Protein AF-A0AAV8XAB0-F1 (afdb_monomer)

Nearest PDB struc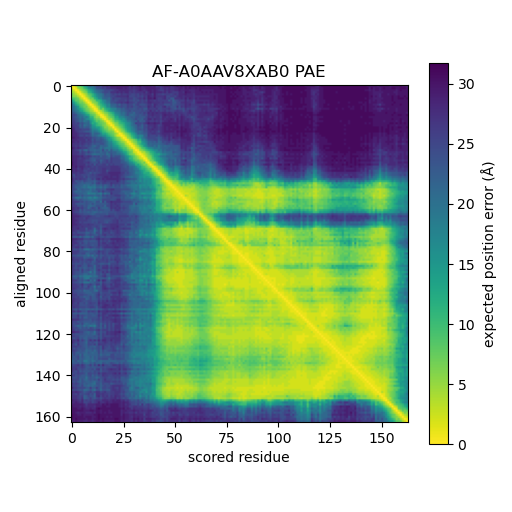tures (foldseek):
  8yoo-assembly1_SL  TM=9.664E-01  e=1.989E-14  Homo sapiens
  6w2t-assembly1_M  TM=9.582E-01  e=4.228E-14  Oryctolagus cuniculus
  7oyc-assembly1_L2  TM=9.386E-01  e=6.564E-14  Xenopus laevis
  8y0x-assembly1_SL  TM=9.467E-01  e=1.794E-13  Homo sapiens
  8bn3-assembly1_C1  TM=9.581E-01  e=5.920E-13  Saccharomyces cerevisiae

pLDDT: mean 72.87, std 23.16, range [32.0, 98.25]

Structure (mmCIF, N/CA/C/O backbone):
data_AF-A0AAV8XAB0-F1
#
_entry.id   AF-A0AAV8XAB0-F1
#
loop_
_atom_site.group_PDB
_atom_site.id
_atom_site.type_symbol
_atom_site.label_atom_id
_atom_site.label_alt_id
_atom_site.label_comp_id
_atom_site.label_asym_id
_atom_site.label_entity_id
_atom_site.label_seq_id
_atom_site.pdbx_PDB_ins_code
_atom_site.Cartn_x
_atom_site.Cartn_y
_atom_site.Cartn_z
_atom_site.occupancy
_atom_site.B_iso_or_equiv
_atom_site.auth_seq_id
_atom_site.auth_comp_id
_atom_site.auth_asym_id
_atom_site.auth_atom_id
_atom_site.pdbx_PDB_model_num
ATOM 1 N N . MET A 1 1 ? 42.944 -15.355 9.921 1.00 41.88 1 MET A N 1
ATOM 2 C CA . MET A 1 1 ? 42.082 -15.822 8.815 1.00 41.88 1 MET A CA 1
ATOM 3 C C . MET A 1 1 ? 41.325 -14.626 8.265 1.00 41.88 1 MET A C 1
ATOM 5 O O . MET A 1 1 ? 40.535 -14.053 9.000 1.00 41.88 1 MET A O 1
ATOM 9 N N . ALA A 1 2 ? 41.641 -14.193 7.044 1.00 34.97 2 ALA A N 1
ATOM 10 C CA . ALA A 1 2 ? 41.032 -13.031 6.401 1.00 34.97 2 ALA A CA 1
ATOM 11 C C . ALA A 1 2 ? 40.420 -13.449 5.059 1.00 34.97 2 ALA A C 1
ATOM 13 O O . ALA A 1 2 ? 41.042 -14.189 4.297 1.00 34.97 2 ALA A O 1
ATOM 14 N N . ASP A 1 3 ? 39.197 -12.980 4.828 1.00 40.53 3 ASP A N 1
ATOM 15 C CA . ASP A 1 3 ? 38.345 -13.231 3.671 1.00 40.53 3 ASP A CA 1
ATOM 16 C C . ASP A 1 3 ? 39.013 -12.917 2.324 1.00 40.53 3 ASP A C 1
ATOM 18 O O . ASP A 1 3 ? 39.522 -11.814 2.110 1.00 40.53 3 ASP A O 1
ATOM 22 N N . GLN A 1 4 ? 38.882 -13.830 1.360 1.00 33.28 4 GLN A N 1
ATOM 23 C CA . GLN A 1 4 ? 38.949 -13.498 -0.063 1.00 33.28 4 GLN A CA 1
ATOM 24 C C . GLN A 1 4 ? 37.714 -14.045 -0.774 1.00 33.28 4 GLN A C 1
ATOM 26 O O . GLN A 1 4 ? 37.595 -15.219 -1.104 1.00 33.28 4 GLN A O 1
ATOM 31 N N . ASN A 1 5 ? 36.758 -13.144 -0.973 1.00 37.62 5 ASN A N 1
ATOM 32 C CA . ASN A 1 5 ? 35.560 -13.365 -1.760 1.00 37.62 5 ASN A CA 1
ATOM 33 C C . ASN A 1 5 ? 35.917 -13.048 -3.222 1.00 37.62 5 ASN A C 1
ATOM 35 O O . ASN A 1 5 ? 35.898 -11.885 -3.638 1.00 37.62 5 ASN A O 1
ATOM 39 N N . GLU A 1 6 ? 36.306 -14.066 -3.989 1.00 35.06 6 GLU A N 1
ATOM 40 C CA . GLU A 1 6 ? 36.618 -13.940 -5.413 1.00 35.06 6 GLU A CA 1
ATOM 41 C C . GLU A 1 6 ? 35.344 -13.628 -6.213 1.00 35.06 6 GLU A C 1
ATOM 43 O O . GLU A 1 6 ? 34.652 -14.494 -6.746 1.00 35.06 6 GLU A O 1
ATOM 48 N N . ARG A 1 7 ? 35.018 -12.336 -6.334 1.00 39.66 7 ARG A N 1
ATOM 49 C CA . ARG A 1 7 ? 34.148 -11.851 -7.409 1.00 39.66 7 ARG A CA 1
ATOM 50 C C . ARG A 1 7 ? 34.924 -11.914 -8.716 1.00 39.66 7 ARG A C 1
ATOM 52 O O . ARG A 1 7 ? 35.582 -10.955 -9.117 1.00 39.66 7 ARG A O 1
ATOM 59 N N . SER A 1 8 ? 34.803 -13.060 -9.371 1.00 32.00 8 SER A N 1
ATOM 60 C CA . SER A 1 8 ? 35.186 -13.315 -10.752 1.00 32.00 8 SER A CA 1
ATOM 61 C C . SER A 1 8 ? 34.546 -12.292 -11.701 1.00 32.00 8 SER A C 1
ATOM 63 O O . SER A 1 8 ? 33.454 -12.460 -12.241 1.00 32.00 8 SER A O 1
ATOM 65 N N . PHE A 1 9 ? 35.259 -11.194 -11.949 1.00 37.22 9 PHE A N 1
ATOM 66 C CA . PHE A 1 9 ? 35.108 -10.442 -13.188 1.00 37.22 9 PHE A CA 1
ATOM 67 C C . PHE A 1 9 ? 35.673 -11.315 -14.315 1.00 37.22 9 PHE A C 1
ATOM 69 O O . PHE A 1 9 ? 36.865 -11.261 -14.618 1.00 37.22 9 PHE A O 1
ATOM 76 N N . GLN A 1 10 ? 34.827 -12.137 -14.940 1.00 43.81 10 GLN A N 1
ATOM 77 C CA . GLN A 1 10 ? 35.163 -12.732 -16.230 1.00 43.81 10 GLN A CA 1
ATOM 78 C C . GLN A 1 10 ? 35.351 -11.595 -17.243 1.00 43.81 10 GLN A C 1
ATOM 80 O O . GLN A 1 10 ? 34.412 -10.892 -17.622 1.00 43.81 10 GLN A O 1
ATOM 85 N N . ARG A 1 11 ? 36.614 -11.377 -17.620 1.00 38.81 11 ARG A N 1
ATOM 86 C CA . ARG A 1 11 ? 37.028 -10.489 -18.705 1.00 38.81 11 ARG A CA 1
ATOM 87 C C . ARG A 1 11 ? 36.322 -10.929 -19.990 1.00 38.81 11 ARG A C 1
ATOM 89 O O . ARG A 1 11 ? 36.392 -12.099 -20.346 1.00 38.81 11 ARG A O 1
ATOM 96 N N . GLN A 1 12 ? 35.695 -10.001 -20.709 1.00 32.44 12 GLN A N 1
ATOM 97 C CA . GLN A 1 12 ? 35.309 -10.236 -22.104 1.00 32.44 12 GLN A CA 1
ATOM 98 C C . GLN A 1 12 ? 36.539 -9.986 -22.996 1.00 32.44 12 GLN A C 1
ATOM 100 O O . GLN A 1 12 ? 37.078 -8.874 -22.952 1.00 32.44 12 GLN A O 1
ATOM 105 N N . PRO A 1 13 ? 37.020 -10.964 -23.786 1.00 43.50 13 PRO A N 1
ATOM 106 C CA . PRO A 1 13 ? 38.129 -10.748 -24.698 1.00 43.50 13 PRO A CA 1
ATOM 107 C C . PRO A 1 13 ? 37.579 -10.243 -26.033 1.00 43.50 13 PRO A C 1
ATOM 109 O O . PRO A 1 13 ? 36.929 -10.997 -26.738 1.00 43.50 13 PRO A O 1
ATOM 112 N N . THR A 1 14 ? 37.812 -8.962 -26.331 1.00 43.78 14 THR A N 1
ATOM 113 C CA . THR A 1 14 ? 38.122 -8.398 -27.665 1.00 43.78 14 THR A CA 1
ATOM 114 C C . THR A 1 14 ? 38.040 -6.873 -27.579 1.00 43.78 14 THR A C 1
ATOM 116 O O . THR A 1 14 ? 37.056 -6.255 -27.987 1.00 43.78 14 THR A O 1
ATOM 119 N N . ILE A 1 15 ? 39.071 -6.234 -27.025 1.00 43.62 15 ILE A N 1
ATOM 120 C CA . ILE A 1 15 ? 39.306 -4.803 -27.245 1.00 43.62 15 ILE A CA 1
ATOM 121 C C . ILE A 1 15 ? 40.764 -4.660 -27.657 1.00 43.62 15 ILE A C 1
ATOM 123 O O . ILE A 1 15 ? 41.677 -4.976 -26.899 1.00 43.62 15 ILE A O 1
ATOM 127 N N . PHE A 1 16 ? 40.945 -4.222 -28.898 1.00 41.56 16 PHE A N 1
ATOM 128 C CA . PHE A 1 16 ? 42.226 -4.001 -29.548 1.00 41.56 16 PHE A CA 1
ATOM 129 C C . PHE A 1 16 ? 43.058 -2.991 -28.738 1.00 41.56 16 PHE A C 1
ATOM 131 O O . PHE A 1 16 ? 42.675 -1.828 -28.580 1.00 41.56 16 PHE A O 1
ATOM 138 N N . LEU A 1 17 ? 44.185 -3.442 -28.189 1.00 48.78 17 LEU A N 1
ATOM 139 C CA . LEU A 1 17 ? 45.120 -2.623 -27.423 1.00 48.78 17 LEU A CA 1
ATOM 140 C C . LEU A 1 17 ? 46.099 -1.948 -28.380 1.00 48.78 17 LEU A C 1
ATOM 142 O O . LEU A 1 17 ? 47.210 -2.425 -28.544 1.00 48.78 17 LEU A O 1
ATOM 146 N N . ASN A 1 18 ? 45.700 -0.848 -29.017 1.00 52.59 18 ASN A N 1
ATOM 147 C CA . ASN A 1 18 ? 46.662 0.133 -29.521 1.00 52.59 18 ASN A CA 1
ATOM 148 C C . ASN A 1 18 ? 45.984 1.482 -29.776 1.00 52.59 18 ASN A C 1
ATOM 150 O O . ASN A 1 18 ? 45.341 1.700 -30.800 1.00 52.59 18 ASN A O 1
ATOM 154 N N . ARG A 1 19 ? 46.161 2.427 -28.847 1.00 46.78 19 ARG A N 1
ATOM 155 C CA . ARG A 1 19 ? 45.936 3.853 -29.114 1.00 46.78 19 ARG A CA 1
ATOM 156 C C . ARG A 1 19 ? 47.097 4.657 -28.532 1.00 46.78 19 ARG A C 1
ATOM 158 O O . ARG A 1 19 ? 47.285 4.684 -27.318 1.00 46.78 19 ARG A O 1
ATOM 165 N N . LYS A 1 20 ? 47.881 5.283 -29.420 1.00 48.94 20 LYS A N 1
ATOM 166 C CA . LYS A 1 20 ? 49.010 6.177 -29.104 1.00 48.94 20 LYS A CA 1
ATOM 167 C C . LYS A 1 20 ? 48.610 7.242 -28.067 1.00 48.94 20 LYS A C 1
ATOM 169 O O . LYS A 1 20 ? 47.508 7.792 -28.129 1.00 48.94 20 LYS A O 1
ATOM 174 N N . LYS A 1 21 ? 49.520 7.550 -27.131 1.00 40.62 21 LYS A N 1
ATOM 175 C CA . LYS A 1 21 ? 49.377 8.642 -26.150 1.00 40.62 21 LYS A CA 1
ATOM 176 C C . LYS A 1 21 ? 49.439 9.995 -26.868 1.00 40.62 21 LYS A C 1
ATOM 178 O O . LYS A 1 21 ? 50.485 10.363 -27.386 1.00 40.62 21 LYS A O 1
ATOM 183 N N . GLY A 1 22 ? 48.331 10.733 -26.859 1.00 43.00 22 GLY A N 1
ATOM 184 C CA . GLY A 1 22 ? 48.314 12.158 -27.191 1.00 43.00 22 GLY A CA 1
ATOM 185 C C . GLY A 1 22 ? 48.792 12.993 -26.001 1.00 43.00 22 GLY A C 1
ATOM 186 O O . GLY A 1 22 ? 48.375 12.755 -24.866 1.00 43.00 22 GLY A O 1
ATOM 187 N N . VAL A 1 23 ? 49.683 13.943 -26.274 1.00 46.81 23 VAL A N 1
ATOM 188 C CA . VAL A 1 23 ? 50.235 14.910 -25.319 1.00 46.81 23 VAL A CA 1
ATOM 189 C C . VAL A 1 23 ? 49.178 15.986 -25.054 1.00 46.81 23 VAL A C 1
ATOM 191 O O . VAL A 1 23 ? 48.740 16.668 -25.974 1.00 46.81 23 VAL A O 1
ATOM 194 N N . GLY A 1 24 ? 48.720 16.109 -23.808 1.00 50.47 24 GLY A N 1
ATOM 195 C CA . GLY A 1 24 ? 47.761 17.135 -23.393 1.00 50.47 24 GLY A CA 1
ATOM 196 C C . GLY A 1 24 ? 47.493 17.089 -21.883 1.00 50.47 24 GLY A C 1
ATOM 197 O O . GLY A 1 24 ? 47.634 16.024 -21.270 1.00 50.47 24 GLY A O 1
ATOM 198 N N . PRO A 1 25 ? 47.139 18.222 -21.248 1.00 40.56 25 PRO A N 1
ATOM 199 C CA . PRO A 1 25 ? 47.146 18.351 -19.795 1.00 40.56 25 PRO A CA 1
ATOM 200 C C . PRO A 1 25 ? 46.070 17.469 -19.147 1.00 40.56 25 PRO A C 1
ATOM 202 O O . PRO A 1 25 ? 44.890 17.497 -19.511 1.00 40.56 25 PRO A O 1
ATOM 205 N N . LYS A 1 26 ? 46.479 16.666 -18.155 1.00 44.91 26 LYS A N 1
ATOM 206 C CA . LYS A 1 26 ? 45.598 15.765 -17.398 1.00 44.91 26 LYS A CA 1
ATOM 207 C C . LYS A 1 26 ? 44.639 16.570 -16.513 1.00 44.91 26 LYS A C 1
ATOM 209 O O . LYS A 1 26 ? 44.906 16.785 -15.334 1.00 44.91 26 LYS A O 1
ATOM 214 N N . ARG A 1 27 ? 43.459 16.922 -17.031 1.00 44.72 27 ARG A N 1
ATOM 215 C CA . ARG A 1 27 ? 42.293 17.158 -16.164 1.00 44.72 27 ARG A CA 1
ATOM 216 C C . ARG A 1 27 ? 42.018 15.856 -15.406 1.00 44.72 27 ARG A C 1
ATOM 218 O O . ARG A 1 27 ? 41.750 14.832 -16.038 1.00 44.72 27 ARG A O 1
ATOM 225 N N . ARG A 1 28 ? 42.102 15.876 -14.070 1.00 49.81 28 ARG A N 1
ATOM 226 C CA . ARG A 1 28 ? 41.642 14.777 -13.205 1.00 49.81 28 ARG A CA 1
ATOM 227 C C . ARG A 1 28 ? 40.148 14.552 -13.472 1.00 49.81 28 ARG A C 1
ATOM 229 O O . ARG A 1 28 ? 39.299 15.222 -12.897 1.00 49.81 28 ARG A O 1
ATOM 236 N N . LYS A 1 29 ? 39.824 13.650 -14.400 1.00 44.44 29 LYS A N 1
ATOM 237 C CA . LYS A 1 29 ? 38.452 13.195 -14.640 1.00 44.44 29 LYS A CA 1
ATOM 238 C C . LYS A 1 29 ? 38.020 12.377 -13.425 1.00 44.44 29 LYS A C 1
ATOM 240 O O . LYS A 1 29 ? 38.769 11.509 -12.979 1.00 44.44 29 LYS A O 1
ATOM 245 N N . SER A 1 30 ? 36.828 12.641 -12.896 1.00 43.81 30 SER A N 1
ATOM 246 C CA . SER A 1 30 ? 36.201 11.725 -11.944 1.00 43.81 30 SER A CA 1
ATOM 247 C C . SER A 1 30 ? 36.062 10.344 -12.602 1.00 43.81 30 SER A C 1
ATOM 249 O O . SER A 1 30 ? 35.839 10.236 -13.808 1.00 43.81 30 SER A O 1
ATOM 251 N N . LEU A 1 31 ? 36.213 9.270 -11.821 1.00 45.62 31 LEU A N 1
ATOM 252 C CA . LEU A 1 31 ? 36.195 7.867 -12.275 1.00 45.62 31 LEU A CA 1
ATOM 253 C C . LEU A 1 31 ? 34.824 7.386 -12.809 1.00 45.62 31 LEU A C 1
ATOM 255 O O . LEU A 1 31 ? 34.559 6.188 -12.856 1.00 45.62 31 LEU A O 1
ATOM 259 N N . ARG A 1 32 ? 33.926 8.292 -13.210 1.00 42.16 32 ARG A N 1
ATOM 260 C CA . ARG A 1 32 ? 32.675 7.954 -13.892 1.00 42.16 32 ARG A CA 1
ATOM 261 C C . ARG A 1 32 ? 32.651 8.586 -15.270 1.00 42.16 32 ARG A C 1
ATOM 263 O O . ARG A 1 32 ? 32.548 9.798 -15.423 1.00 42.16 32 ARG A O 1
ATOM 270 N N . TYR A 1 33 ? 32.688 7.724 -16.275 1.00 38.09 33 TYR A N 1
ATOM 271 C CA . TYR A 1 33 ? 32.376 8.086 -17.644 1.00 38.09 33 TYR A CA 1
ATOM 272 C C . TYR A 1 33 ? 30.868 8.359 -17.728 1.00 38.09 33 TYR A C 1
ATOM 274 O O . TYR A 1 33 ? 30.070 7.428 -17.818 1.00 38.09 33 TYR A O 1
ATOM 282 N N . HIS A 1 34 ? 30.454 9.624 -17.650 1.00 43.38 34 HIS A N 1
ATOM 283 C CA . HIS A 1 34 ? 29.091 9.996 -18.017 1.00 43.38 34 HIS A CA 1
ATOM 284 C C . HIS A 1 34 ? 29.046 10.085 -19.545 1.00 43.38 34 HIS A C 1
ATOM 286 O O . HIS A 1 34 ? 29.391 11.109 -20.129 1.00 43.38 34 HIS A O 1
ATOM 292 N N . ARG A 1 35 ? 28.714 8.974 -20.214 1.00 41.34 35 ARG A N 1
ATOM 293 C CA . ARG A 1 35 ? 28.359 9.021 -21.635 1.00 41.34 35 ARG A CA 1
ATOM 294 C C . ARG A 1 35 ? 26.920 9.496 -21.693 1.00 41.34 35 ARG A C 1
ATOM 296 O O . ARG A 1 35 ? 26.019 8.746 -21.330 1.00 41.34 35 ARG A O 1
ATOM 303 N N . GLU A 1 36 ? 26.711 10.726 -22.137 1.00 40.25 36 GLU A N 1
ATOM 304 C CA . GLU A 1 36 ? 25.396 11.144 -22.607 1.00 40.25 36 GLU A CA 1
ATOM 305 C C . GLU A 1 36 ? 25.089 10.326 -23.860 1.00 40.25 36 GLU A C 1
ATOM 307 O O . GLU A 1 36 ? 25.522 10.621 -24.971 1.00 40.25 36 GLU A O 1
ATOM 312 N N . VAL A 1 37 ? 24.419 9.194 -23.661 1.00 42.59 37 VAL A N 1
ATOM 313 C CA . VAL A 1 37 ? 23.745 8.497 -24.748 1.00 42.59 37 VAL A CA 1
ATOM 314 C C . VAL A 1 37 ? 22.609 9.439 -25.118 1.00 42.59 37 VAL A C 1
ATOM 316 O O . VAL A 1 37 ? 21.697 9.603 -24.316 1.00 42.59 37 VAL A O 1
ATOM 319 N N . GLY A 1 38 ? 22.723 10.126 -26.258 1.00 38.00 38 GLY A N 1
ATOM 320 C CA . GLY A 1 38 ? 21.805 11.159 -26.763 1.00 38.00 38 GLY A CA 1
ATOM 321 C C . GLY A 1 38 ? 20.390 10.665 -27.086 1.00 38.00 38 GLY A C 1
ATOM 322 O O . GLY A 1 38 ? 19.831 10.969 -28.131 1.00 38.00 38 GLY A O 1
ATOM 323 N N . LEU A 1 39 ? 19.801 9.882 -26.194 1.00 40.16 39 LEU A N 1
ATOM 324 C CA . LEU A 1 39 ? 18.398 9.540 -26.152 1.00 40.16 39 LEU A CA 1
ATOM 325 C C . LEU A 1 39 ? 17.838 10.376 -25.007 1.00 40.16 39 LEU A C 1
ATOM 327 O O . LEU A 1 39 ? 18.215 10.140 -23.864 1.00 40.16 39 LEU A O 1
ATOM 331 N N . GLY A 1 40 ? 16.982 11.357 -25.305 1.00 38.38 40 GLY A N 1
ATOM 332 C CA . GLY A 1 40 ? 16.400 12.335 -24.369 1.00 38.38 40 GLY A CA 1
ATOM 333 C C . GLY A 1 40 ? 15.523 11.763 -23.242 1.00 38.38 40 GLY A C 1
ATOM 334 O O . GLY A 1 40 ? 14.522 12.359 -22.848 1.00 38.38 40 GLY A O 1
ATOM 335 N N . PHE A 1 41 ? 15.870 10.602 -22.697 1.00 38.88 41 PHE A N 1
ATOM 336 C CA . PHE A 1 41 ? 15.368 10.112 -21.436 1.00 38.88 41 PHE A CA 1
ATOM 337 C C . PHE A 1 41 ? 16.039 10.914 -20.327 1.00 38.88 41 PHE A C 1
ATOM 339 O O . PHE A 1 41 ? 17.224 10.749 -20.053 1.00 38.88 41 PHE A O 1
ATOM 346 N N . LYS A 1 42 ? 15.255 11.755 -19.645 1.00 40.59 42 LYS A N 1
ATOM 347 C CA . LYS A 1 42 ? 15.574 12.154 -18.273 1.00 40.59 42 LYS A CA 1
ATOM 348 C C . LYS A 1 42 ? 15.755 10.851 -17.497 1.00 40.59 42 LYS A C 1
ATOM 350 O O . LYS A 1 42 ? 14.758 10.197 -17.178 1.00 40.59 42 LYS A O 1
ATOM 355 N N . THR A 1 43 ? 16.995 10.421 -17.271 1.00 45.84 43 THR A N 1
ATOM 356 C CA . THR A 1 43 ? 17.255 9.320 -16.351 1.00 45.84 43 THR A CA 1
ATOM 357 C C . THR A 1 43 ? 16.603 9.737 -15.034 1.00 45.84 43 THR A C 1
ATOM 359 O O . THR A 1 43 ? 16.807 10.875 -14.587 1.00 45.84 43 THR A O 1
ATOM 362 N N . PRO A 1 44 ? 15.711 8.918 -14.442 1.00 51.12 44 PRO A N 1
ATOM 363 C CA . PRO A 1 44 ? 15.260 9.207 -13.089 1.00 51.12 44 PRO A CA 1
ATOM 364 C C . PRO A 1 44 ? 16.523 9.418 -12.253 1.00 51.12 44 PRO A C 1
ATOM 366 O O . PRO A 1 44 ? 17.506 8.721 -12.482 1.00 51.12 44 PRO A O 1
ATOM 369 N N . ARG A 1 45 ? 16.541 10.424 -11.368 1.00 52.78 45 ARG A N 1
ATOM 370 C CA . ARG A 1 45 ? 17.701 10.699 -10.508 1.00 52.78 45 ARG A CA 1
ATOM 371 C C . ARG A 1 45 ? 18.034 9.417 -9.740 1.00 52.78 45 ARG A C 1
ATOM 373 O O . ARG A 1 45 ? 17.410 9.127 -8.724 1.00 52.78 45 ARG A O 1
ATOM 380 N N . GLU A 1 46 ? 18.962 8.627 -10.268 1.00 59.81 46 GLU A N 1
ATOM 381 C CA . GLU A 1 46 ? 19.436 7.397 -9.657 1.00 59.81 46 GLU A CA 1
ATOM 382 C C . GLU A 1 46 ? 20.313 7.825 -8.490 1.00 59.81 46 GLU A C 1
ATOM 384 O O . GLU A 1 46 ? 21.485 8.162 -8.635 1.00 59.81 46 GLU A O 1
ATOM 389 N N . THR A 1 47 ? 19.686 7.917 -7.320 1.00 69.50 47 THR A N 1
ATOM 390 C CA . THR A 1 47 ? 20.361 8.268 -6.070 1.00 69.50 47 THR A CA 1
ATOM 391 C C . THR A 1 47 ? 21.278 7.145 -5.596 1.00 69.50 47 THR A C 1
ATOM 393 O O . THR A 1 47 ? 22.200 7.377 -4.818 1.00 69.50 47 THR A O 1
ATOM 396 N N . GLU A 1 48 ? 21.031 5.918 -6.052 1.00 78.25 48 GLU A N 1
ATOM 397 C CA . GLU A 1 48 ? 21.782 4.734 -5.659 1.00 78.25 48 GLU A CA 1
ATOM 398 C C . GLU A 1 48 ? 22.981 4.473 -6.579 1.00 78.25 48 GLU A C 1
ATOM 400 O O . GLU A 1 48 ? 23.000 4.825 -7.754 1.00 78.25 48 GLU A O 1
ATOM 405 N N . LYS A 1 49 ? 24.019 3.824 -6.033 1.00 82.81 49 LYS A N 1
ATOM 406 C CA . LYS A 1 49 ? 25.252 3.519 -6.779 1.00 82.81 49 LYS A CA 1
ATOM 407 C C . LYS A 1 49 ? 25.051 2.460 -7.872 1.00 82.81 49 LYS A C 1
ATOM 409 O O . LYS A 1 49 ? 25.877 2.393 -8.778 1.00 82.81 49 LYS A O 1
ATOM 414 N N . ALA A 1 50 ? 24.013 1.631 -7.755 1.00 85.44 50 ALA A N 1
ATOM 415 C CA . ALA A 1 50 ? 23.696 0.560 -8.691 1.00 85.44 50 ALA A CA 1
ATOM 416 C C . ALA A 1 50 ? 22.567 0.983 -9.637 1.00 85.44 50 ALA A C 1
ATOM 418 O O . ALA A 1 50 ? 21.563 1.536 -9.192 1.00 85.44 50 ALA A O 1
ATOM 419 N N . PHE A 1 51 ? 22.718 0.654 -10.921 1.00 85.06 51 PHE A N 1
ATOM 420 C CA . PHE A 1 51 ? 21.686 0.892 -11.925 1.00 85.06 51 PHE A CA 1
ATOM 421 C C . PHE A 1 51 ? 20.421 0.101 -11.580 1.00 85.06 51 PHE A C 1
ATOM 423 O O . PHE A 1 51 ? 20.449 -1.129 -11.445 1.00 85.06 51 PHE A O 1
ATOM 430 N N . GLN A 1 52 ? 19.303 0.805 -11.439 1.00 85.50 52 GLN A N 1
ATOM 431 C CA . GLN A 1 52 ? 18.021 0.188 -11.137 1.00 85.50 52 GLN A CA 1
ATOM 432 C C . GLN A 1 52 ? 17.314 -0.174 -12.449 1.00 85.50 52 GLN A C 1
ATOM 434 O O . GLN A 1 52 ? 17.184 0.651 -13.345 1.00 85.50 52 GLN A O 1
ATOM 439 N N . LYS A 1 53 ? 16.813 -1.410 -12.567 1.00 85.56 53 LYS A N 1
ATOM 440 C CA . LYS A 1 53 ? 15.963 -1.854 -13.690 1.00 85.56 53 LYS A CA 1
ATOM 441 C C . LYS A 1 53 ? 14.915 -2.865 -13.234 1.00 85.56 53 LYS A C 1
ATOM 443 O O . LYS A 1 53 ? 15.106 -3.545 -12.224 1.00 85.56 53 LYS A O 1
ATOM 448 N N . GLN A 1 54 ? 13.826 -2.993 -13.991 1.00 85.38 54 GLN A N 1
ATOM 449 C CA . GLN A 1 54 ? 12.911 -4.126 -13.831 1.00 85.38 54 GLN A CA 1
ATOM 450 C C . GLN A 1 54 ? 13.588 -5.396 -14.377 1.00 85.38 54 GLN A C 1
ATOM 452 O O . GLN A 1 54 ? 14.145 -5.346 -15.474 1.00 85.38 54 GLN A O 1
ATOM 457 N N . PRO A 1 55 ? 13.560 -6.528 -13.648 1.00 84.81 55 PRO A N 1
ATOM 458 C CA . PRO A 1 55 ? 14.261 -7.744 -14.065 1.00 84.81 55 PRO A CA 1
ATOM 459 C C . PRO A 1 55 ? 13.689 -8.327 -15.362 1.00 84.81 55 PRO A C 1
ATOM 461 O O . PRO A 1 55 ? 14.439 -8.808 -16.200 1.00 84.81 55 PRO A O 1
ATOM 464 N N . THR A 1 56 ? 12.375 -8.215 -15.555 1.00 85.00 56 THR A N 1
ATOM 465 C CA . THR A 1 56 ? 11.658 -8.724 -16.731 1.00 85.00 56 THR A CA 1
ATOM 466 C C . THR A 1 56 ? 11.921 -7.903 -17.998 1.00 85.00 56 THR A C 1
ATOM 468 O O . THR A 1 56 ? 11.582 -8.341 -19.092 1.00 85.00 56 THR A O 1
ATOM 471 N N . ILE A 1 57 ? 12.498 -6.700 -17.881 1.00 84.69 57 ILE A N 1
ATOM 472 C CA . ILE A 1 57 ? 12.621 -5.772 -19.009 1.00 84.69 57 ILE A CA 1
ATOM 473 C C . ILE A 1 57 ? 14.058 -5.670 -19.478 1.00 84.69 57 ILE A C 1
ATOM 475 O O . ILE A 1 57 ? 14.959 -5.238 -18.756 1.00 84.69 57 ILE A O 1
ATOM 479 N N . PHE A 1 58 ? 14.240 -5.986 -20.754 1.00 84.50 58 PHE A N 1
ATOM 480 C CA . PHE A 1 58 ? 15.482 -5.745 -21.456 1.00 84.50 58 PHE A CA 1
ATOM 481 C C . PHE A 1 58 ? 15.504 -4.329 -22.049 1.00 84.50 58 PHE A C 1
ATOM 483 O O . PHE A 1 58 ? 14.730 -4.003 -22.948 1.00 84.50 58 PHE A O 1
ATOM 490 N N . VAL A 1 59 ? 16.398 -3.484 -21.528 1.00 81.44 59 VAL A N 1
ATOM 491 C CA . VAL A 1 59 ? 16.499 -2.058 -21.894 1.00 81.44 59 VAL A CA 1
ATOM 492 C C . VAL A 1 59 ? 17.299 -1.839 -23.190 1.00 81.44 59 VAL A C 1
ATOM 494 O O . VAL A 1 59 ? 16.989 -0.931 -23.955 1.00 81.44 59 VAL A O 1
ATOM 497 N N . ASN A 1 60 ? 18.280 -2.693 -23.495 1.00 82.62 60 ASN A N 1
ATOM 498 C CA . ASN A 1 60 ? 19.232 -2.488 -24.598 1.00 82.62 60 ASN A CA 1
ATOM 499 C C . ASN A 1 60 ? 18.712 -3.010 -25.953 1.00 82.62 60 ASN A C 1
ATOM 501 O O . ASN A 1 60 ? 19.346 -3.851 -26.590 1.00 82.62 60 ASN A O 1
ATOM 505 N N . ARG A 1 61 ? 17.541 -2.550 -26.405 1.00 76.44 61 ARG A N 1
ATOM 506 C CA . ARG A 1 61 ? 16.957 -2.982 -27.690 1.00 76.44 61 ARG A CA 1
ATOM 507 C C . ARG A 1 61 ? 17.579 -2.215 -28.863 1.00 76.44 61 ARG A C 1
ATOM 509 O O . ARG A 1 61 ? 17.696 -0.997 -28.806 1.00 76.44 61 ARG A O 1
ATOM 516 N N . LYS A 1 62 ? 17.943 -2.926 -29.937 1.00 76.75 62 LYS A N 1
ATOM 517 C CA . LYS A 1 62 ? 18.551 -2.344 -31.152 1.00 76.75 62 LYS A CA 1
ATOM 518 C C . LYS A 1 62 ? 17.531 -1.658 -32.076 1.00 76.75 62 LYS A C 1
ATOM 520 O O . LYS A 1 62 ? 17.884 -0.723 -32.778 1.00 76.75 62 LYS A O 1
ATOM 525 N N . SER A 1 63 ? 16.270 -2.097 -32.060 1.00 71.25 63 SER A N 1
ATOM 526 C CA . SER A 1 63 ? 15.175 -1.523 -32.854 1.00 71.25 63 SER A CA 1
ATOM 527 C C . SER A 1 63 ? 14.314 -0.576 -32.004 1.00 71.25 63 SER A C 1
ATOM 529 O O . SER A 1 63 ? 13.709 -1.001 -31.012 1.00 71.25 63 SER A O 1
ATOM 531 N N . GLY A 1 64 ? 14.250 0.700 -32.388 1.00 61.47 64 GLY A N 1
ATOM 532 C CA . GLY A 1 64 ? 13.557 1.772 -31.665 1.00 61.47 64 GLY A CA 1
ATOM 533 C C . GLY A 1 64 ? 12.036 1.745 -31.8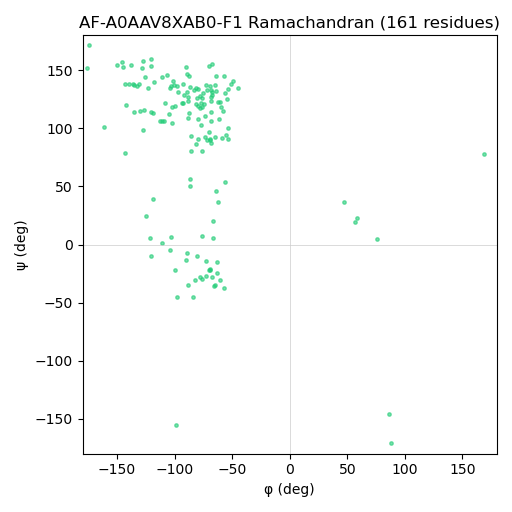26 1.00 61.47 64 GLY A C 1
ATOM 534 O O . GLY A 1 64 ? 11.469 2.501 -32.608 1.00 61.47 64 GLY A O 1
ATOM 535 N N . GLY A 1 65 ? 11.350 0.895 -31.063 1.00 63.28 65 GLY A N 1
ATOM 536 C CA . GLY A 1 65 ? 9.899 1.013 -30.901 1.00 63.28 65 GLY A CA 1
ATOM 537 C C . GLY A 1 65 ? 9.535 2.258 -30.079 1.00 63.28 65 GLY A C 1
ATOM 538 O O . GLY A 1 65 ? 10.140 2.505 -29.039 1.00 63.28 65 GLY A O 1
ATOM 539 N N . LYS A 1 66 ? 8.512 3.017 -30.501 1.00 61.12 66 LYS A N 1
ATOM 540 C CA . LYS A 1 66 ? 8.067 4.274 -29.852 1.00 61.12 66 LYS A CA 1
ATOM 541 C C . LYS A 1 66 ? 7.542 4.111 -28.410 1.00 61.12 66 LYS A C 1
ATOM 543 O O . LYS A 1 66 ? 7.383 5.101 -27.702 1.00 61.12 66 LYS A O 1
ATOM 548 N N . LYS A 1 67 ? 7.237 2.887 -27.961 1.00 64.75 67 LYS A N 1
ATOM 549 C CA . LYS A 1 67 ? 6.619 2.631 -26.647 1.00 64.75 67 LYS A CA 1
ATOM 550 C C . LYS A 1 67 ? 7.681 2.390 -25.572 1.00 64.75 67 LYS A C 1
ATOM 552 O O . LYS A 1 67 ? 8.538 1.521 -25.724 1.00 64.75 67 LYS A O 1
ATOM 557 N N . LYS A 1 68 ? 7.582 3.122 -24.455 1.00 68.88 68 LYS A N 1
ATOM 558 C CA . LYS A 1 68 ? 8.392 2.872 -23.254 1.00 68.88 68 LYS A CA 1
ATOM 559 C C . LYS A 1 68 ? 8.105 1.458 -22.746 1.00 68.88 68 LYS A C 1
ATOM 561 O O . LYS A 1 68 ? 6.959 1.123 -22.461 1.00 68.88 68 LYS A O 1
ATOM 566 N N . LEU A 1 69 ? 9.143 0.632 -22.636 1.00 78.44 69 LEU A N 1
ATOM 567 C CA . LEU A 1 69 ? 9.021 -0.711 -22.078 1.00 78.44 69 LEU A CA 1
ATOM 568 C C . LEU A 1 69 ? 8.923 -0.618 -20.556 1.00 78.44 69 LEU A C 1
ATOM 570 O O . LEU A 1 69 ? 9.929 -0.4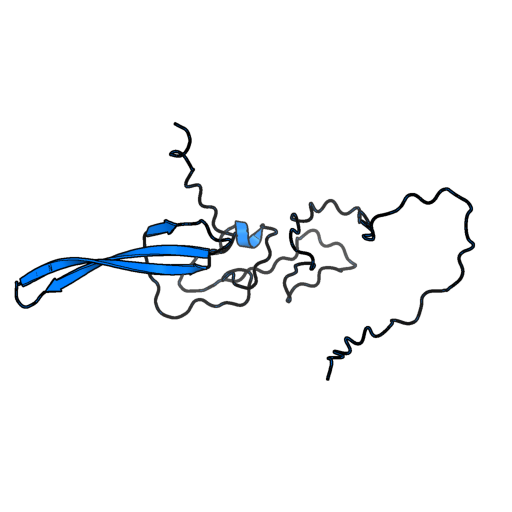06 -19.881 1.00 78.44 69 LEU A O 1
ATOM 574 N N . ARG A 1 70 ? 7.708 -0.774 -20.026 1.00 85.31 70 ARG A N 1
ATOM 575 C CA . ARG A 1 70 ? 7.443 -0.881 -18.590 1.00 85.31 70 ARG A CA 1
ATOM 576 C C . ARG A 1 70 ? 6.441 -1.995 -18.321 1.00 85.31 70 ARG A C 1
ATOM 578 O O . ARG A 1 70 ? 5.452 -2.134 -19.032 1.00 85.31 70 ARG A O 1
ATOM 585 N N . LEU A 1 71 ? 6.701 -2.766 -17.272 1.00 87.69 71 LEU A N 1
ATOM 586 C CA . LEU A 1 71 ? 5.835 -3.840 -16.821 1.00 87.69 71 LEU A CA 1
ATOM 587 C C . LEU A 1 71 ? 4.911 -3.276 -15.751 1.00 87.69 71 LEU A C 1
ATOM 589 O O . LEU A 1 71 ? 5.372 -2.794 -14.712 1.00 87.69 71 LEU A O 1
ATOM 593 N N . SER A 1 72 ? 3.617 -3.384 -16.016 1.00 88.88 72 SER A N 1
ATOM 594 C CA . SER A 1 72 ? 2.553 -3.203 -15.038 1.00 88.88 72 SER A CA 1
ATOM 595 C C . SER A 1 72 ? 1.678 -4.452 -15.059 1.00 88.88 72 SER A C 1
ATOM 597 O O . SER A 1 72 ? 1.509 -5.071 -16.110 1.00 88.88 72 SER A O 1
ATOM 599 N N . ARG A 1 73 ? 1.175 -4.858 -13.894 1.00 88.56 73 ARG A N 1
ATOM 600 C CA . ARG A 1 73 ? 0.281 -6.009 -13.753 1.00 88.56 73 ARG A CA 1
ATOM 601 C C . ARG A 1 73 ? -0.973 -5.628 -12.985 1.00 88.56 73 ARG A C 1
ATOM 603 O O . ARG A 1 73 ? -0.934 -4.771 -12.098 1.00 88.56 73 ARG A O 1
ATOM 610 N N . ASN A 1 74 ? -2.052 -6.334 -13.287 1.00 90.06 74 ASN A N 1
ATOM 611 C CA . ASN A 1 74 ? -3.270 -6.296 -12.495 1.00 90.06 74 ASN A CA 1
ATOM 612 C C . ASN A 1 74 ? -3.055 -7.108 -11.216 1.00 90.06 74 ASN A C 1
ATOM 614 O O . ASN A 1 74 ? -2.558 -8.231 -11.261 1.00 90.06 74 ASN A O 1
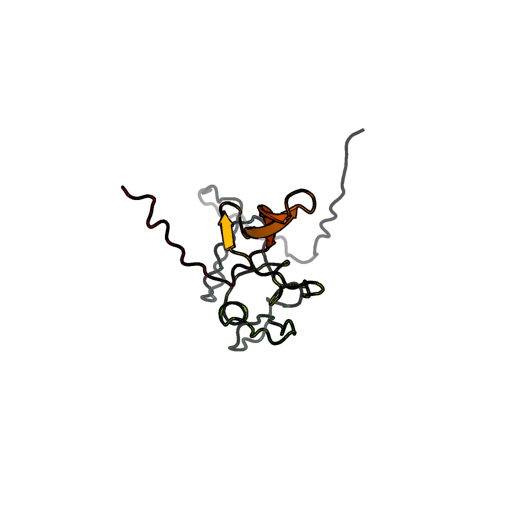ATOM 618 N N . VAL A 1 75 ? -3.399 -6.521 -10.072 1.00 87.06 75 VAL A N 1
ATOM 619 C CA . VAL A 1 75 ? -3.126 -7.114 -8.751 1.00 87.06 75 VAL A CA 1
ATOM 620 C C . VAL A 1 75 ? -4.277 -8.010 -8.274 1.00 87.06 75 VAL A C 1
ATOM 622 O O . VAL A 1 75 ? -4.103 -8.793 -7.346 1.00 87.06 75 VAL A O 1
ATOM 625 N N . GLY A 1 76 ? -5.436 -7.930 -8.936 1.00 88.31 76 GLY A N 1
ATOM 626 C CA . GLY A 1 76 ? -6.659 -8.640 -8.558 1.00 88.31 76 GLY A CA 1
ATOM 627 C C . GLY A 1 76 ? -7.514 -7.856 -7.559 1.00 88.31 76 GLY A C 1
ATOM 628 O O . GLY A 1 76 ? -7.267 -6.676 -7.304 1.00 88.31 76 GLY A O 1
ATOM 629 N N . LEU A 1 77 ? -8.544 -8.514 -7.012 1.00 87.81 77 LEU A N 1
ATOM 630 C CA . LEU A 1 77 ? -9.435 -7.977 -5.965 1.00 87.81 77 LEU A CA 1
ATOM 631 C C . LEU A 1 77 ? -10.172 -6.675 -6.358 1.00 87.81 77 LEU A C 1
ATOM 633 O O . LEU A 1 77 ? -10.563 -5.897 -5.496 1.00 87.81 77 LEU A O 1
ATOM 637 N N . GLY A 1 78 ? -10.336 -6.417 -7.662 1.00 89.12 78 GLY A N 1
ATOM 638 C CA . GLY A 1 78 ? -11.004 -5.215 -8.182 1.00 89.12 78 GLY A CA 1
ATOM 639 C C . GLY A 1 78 ? -10.178 -3.923 -8.106 1.00 89.12 78 GLY A C 1
ATOM 640 O O . GLY A 1 78 ? -10.678 -2.856 -8.465 1.00 89.12 78 GLY A O 1
ATOM 641 N N . PHE A 1 79 ? -8.910 -3.982 -7.682 1.00 91.44 79 PHE A N 1
ATOM 642 C CA . PHE A 1 79 ? -8.056 -2.796 -7.633 1.00 91.44 79 PHE A CA 1
ATOM 643 C C . PHE A 1 79 ? -7.592 -2.382 -9.031 1.00 91.44 79 PHE A C 1
ATOM 645 O O . PHE A 1 79 ? -6.901 -3.129 -9.728 1.00 91.44 79 PHE A O 1
ATOM 652 N N . LYS A 1 80 ? -7.929 -1.148 -9.421 1.00 91.38 80 LYS A N 1
ATOM 653 C CA . LYS A 1 80 ? -7.473 -0.552 -10.682 1.00 91.38 80 LYS A CA 1
ATOM 654 C C . LYS A 1 80 ? -5.989 -0.200 -10.595 1.00 91.38 80 LYS A C 1
ATOM 656 O O . LYS A 1 80 ? -5.531 0.361 -9.599 1.00 91.38 80 LYS A O 1
ATOM 661 N N . THR A 1 81 ? -5.239 -0.494 -11.654 1.00 91.19 81 THR A N 1
ATOM 662 C CA . THR A 1 81 ? -3.830 -0.107 -11.753 1.00 91.19 81 THR A CA 1
ATOM 663 C C . THR A 1 81 ? -3.710 1.416 -11.882 1.00 91.19 81 THR A C 1
ATOM 665 O O . THR A 1 81 ? -4.285 1.989 -12.812 1.00 91.19 81 THR A O 1
ATOM 668 N N . PRO A 1 82 ? -2.969 2.096 -10.994 1.00 90.62 82 PRO A N 1
ATOM 669 C CA . PRO A 1 82 ? -2.770 3.542 -11.082 1.00 90.62 82 PRO A CA 1
ATOM 670 C C . PRO A 1 82 ? -1.997 3.937 -12.351 1.00 90.62 82 PRO A C 1
ATOM 672 O O . PRO A 1 82 ? -1.064 3.244 -12.762 1.00 90.62 82 PRO A O 1
ATOM 675 N N . ARG A 1 83 ? -2.333 5.096 -12.938 1.00 88.94 83 ARG A N 1
ATOM 676 C CA . ARG A 1 83 ? -1.662 5.635 -14.144 1.00 88.94 83 ARG A CA 1
ATOM 677 C C . ARG A 1 83 ? -0.156 5.800 -13.943 1.00 88.94 83 ARG A C 1
ATOM 679 O O . ARG A 1 83 ? 0.637 5.468 -14.818 1.00 88.94 83 ARG A O 1
ATOM 686 N N . GLU A 1 84 ? 0.249 6.206 -12.743 1.00 87.44 84 GLU A N 1
ATOM 687 C CA . GLU A 1 84 ? 1.656 6.364 -12.368 1.00 87.44 84 GLU A CA 1
ATOM 688 C C . GLU A 1 84 ? 2.442 5.043 -12.405 1.00 87.44 84 GLU A C 1
ATOM 690 O O . GLU A 1 84 ? 3.655 5.061 -12.602 1.00 87.44 84 GLU A O 1
ATOM 695 N N . AL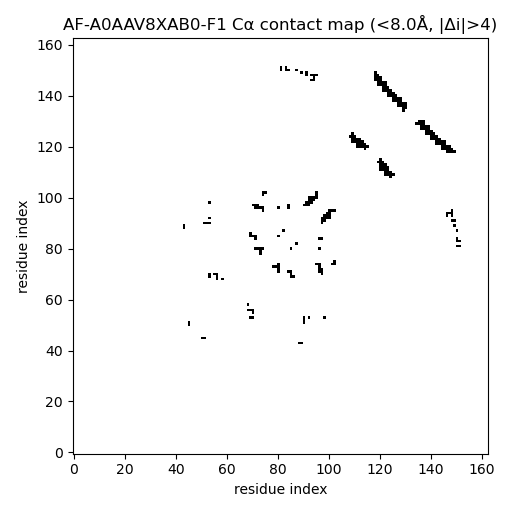A A 1 85 ? 1.790 3.882 -12.267 1.00 87.94 85 ALA A N 1
ATOM 696 C CA . ALA A 1 85 ? 2.463 2.588 -12.396 1.00 87.94 85 ALA A CA 1
ATOM 697 C C . ALA A 1 85 ? 2.747 2.254 -13.859 1.00 87.94 85 ALA A C 1
ATOM 699 O O . ALA A 1 85 ? 3.725 1.562 -14.131 1.00 87.94 85 ALA A O 1
ATOM 700 N N . ILE A 1 86 ? 1.909 2.744 -14.772 1.00 87.94 86 ILE A N 1
ATOM 701 C CA . ILE A 1 86 ? 1.993 2.496 -16.213 1.00 87.94 86 ILE A CA 1
ATOM 702 C C . ILE A 1 86 ? 2.989 3.468 -16.856 1.00 87.94 86 ILE A C 1
ATOM 704 O O . ILE A 1 86 ? 3.850 3.057 -17.629 1.00 87.94 86 ILE A O 1
ATOM 708 N N . GLU A 1 87 ? 2.909 4.751 -16.504 1.00 86.00 87 GLU A N 1
ATOM 709 C CA . GLU A 1 87 ? 3.680 5.822 -17.150 1.00 86.00 87 GLU A CA 1
ATOM 710 C C . GLU A 1 87 ? 4.930 6.242 -16.364 1.00 86.00 87 GLU A C 1
ATOM 712 O O . GLU A 1 87 ? 5.866 6.816 -16.931 1.00 86.00 87 GLU A O 1
ATOM 717 N N . GLY A 1 88 ? 4.959 5.972 -15.056 1.00 84.06 88 GLY A N 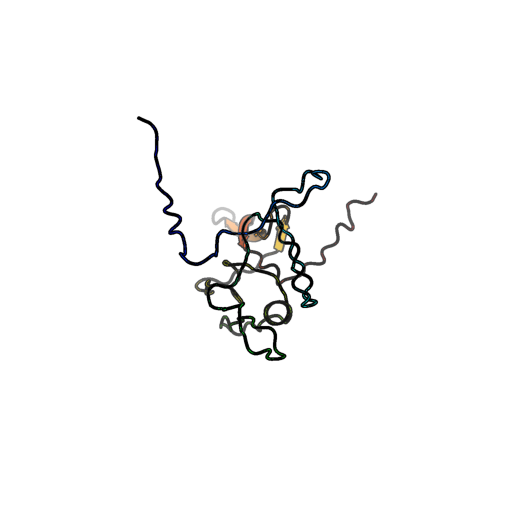1
ATOM 718 C CA . GLY A 1 88 ? 6.035 6.402 -14.169 1.00 84.06 88 GLY A CA 1
ATOM 719 C C . GLY A 1 88 ? 7.368 5.715 -14.460 1.00 84.06 88 GLY A C 1
ATOM 720 O O . GLY A 1 88 ? 7.434 4.607 -14.982 1.00 84.06 88 GLY A O 1
ATOM 721 N N . SER A 1 89 ? 8.467 6.365 -14.080 1.00 84.88 89 SER A N 1
ATOM 722 C CA . SER A 1 89 ? 9.835 5.858 -14.270 1.00 84.88 89 SER A CA 1
ATOM 723 C C . SER A 1 89 ? 10.469 5.288 -12.996 1.00 84.88 89 SER A C 1
ATOM 725 O O . SER A 1 89 ? 11.644 4.932 -13.002 1.00 84.88 89 SER A O 1
ATOM 727 N N . TYR A 1 90 ? 9.716 5.179 -11.897 1.00 87.25 90 TYR A N 1
ATOM 728 C CA . TYR A 1 90 ? 10.242 4.657 -10.634 1.00 87.25 90 TYR A CA 1
ATOM 729 C C . TYR A 1 90 ? 10.532 3.156 -10.716 1.00 87.25 90 TYR A C 1
ATOM 731 O O . TYR A 1 90 ? 9.875 2.421 -11.462 1.00 87.25 90 TYR A O 1
ATOM 739 N N . ILE A 1 91 ? 11.464 2.678 -9.893 1.00 89.00 91 ILE A N 1
ATOM 740 C CA . ILE A 1 91 ? 11.807 1.259 -9.812 1.00 89.00 91 ILE A CA 1
ATOM 741 C C . ILE A 1 91 ? 11.703 0.817 -8.360 1.00 89.00 91 ILE A C 1
ATOM 743 O O . ILE A 1 91 ? 12.409 1.298 -7.474 1.00 89.00 91 ILE A O 1
ATOM 747 N N . ASP A 1 92 ? 10.767 -0.097 -8.125 1.00 90.00 92 ASP A N 1
ATOM 748 C CA . ASP A 1 92 ? 10.512 -0.666 -6.813 1.00 90.00 92 ASP A CA 1
ATOM 749 C C . ASP A 1 92 ? 10.168 -2.151 -6.943 1.00 90.00 92 ASP A C 1
ATOM 751 O O . ASP A 1 92 ? 9.190 -2.530 -7.591 1.00 90.00 92 ASP A O 1
ATOM 755 N N . LYS A 1 93 ? 10.987 -2.995 -6.310 1.00 90.12 93 LYS A N 1
ATOM 756 C CA . LYS A 1 93 ? 10.821 -4.455 -6.307 1.00 90.12 93 LYS A CA 1
ATOM 757 C C . LYS A 1 93 ? 9.642 -4.892 -5.430 1.00 90.12 93 LYS A C 1
ATOM 759 O O . LYS A 1 93 ? 9.047 -5.935 -5.699 1.00 90.12 93 LYS A O 1
ATOM 764 N N . LYS A 1 94 ? 9.305 -4.095 -4.406 1.00 92.31 94 LYS A N 1
ATOM 765 C CA . LYS A 1 94 ? 8.243 -4.380 -3.427 1.00 92.31 94 LYS A CA 1
ATOM 766 C C . LYS A 1 94 ? 6.868 -3.855 -3.858 1.00 92.31 94 LYS A C 1
ATOM 768 O O . LYS A 1 94 ? 5.869 -4.162 -3.217 1.00 92.31 94 LYS A O 1
ATOM 773 N N . CYS A 1 95 ? 6.800 -3.090 -4.948 1.00 91.94 95 CYS A N 1
ATOM 774 C CA . CYS A 1 95 ? 5.547 -2.554 -5.467 1.00 91.94 95 CYS A CA 1
ATOM 775 C C . CYS A 1 95 ? 4.605 -3.684 -5.940 1.00 91.94 95 CYS A C 1
ATOM 777 O O . CYS A 1 95 ? 5.026 -4.538 -6.731 1.00 91.94 95 CYS A O 1
ATOM 779 N N . PRO A 1 96 ? 3.316 -3.667 -5.551 1.00 93.31 96 PRO A N 1
ATOM 780 C CA . PRO A 1 96 ? 2.357 -4.667 -6.008 1.00 93.31 96 PRO A CA 1
ATOM 781 C C . PRO A 1 96 ? 2.051 -4.568 -7.512 1.00 93.31 96 PRO A C 1
ATOM 783 O O . PRO A 1 96 ? 1.818 -5.587 -8.143 1.00 93.31 96 PRO A O 1
ATOM 786 N N . PHE A 1 97 ? 2.148 -3.396 -8.143 1.00 92.38 97 PHE A N 1
ATOM 787 C CA . PHE A 1 97 ? 1.810 -3.228 -9.569 1.00 92.38 97 PHE A CA 1
ATOM 788 C C . PHE A 1 97 ? 2.970 -3.495 -10.533 1.00 92.38 97 PHE A C 1
ATOM 790 O O . PHE A 1 97 ? 2.756 -3.985 -11.634 1.00 92.38 97 PHE A O 1
ATOM 797 N N . THR A 1 98 ? 4.200 -3.155 -10.153 1.00 90.81 98 THR A N 1
ATOM 798 C CA . THR A 1 98 ? 5.362 -3.172 -11.067 1.00 90.81 98 THR A CA 1
ATOM 799 C C . THR A 1 98 ? 6.485 -4.102 -10.607 1.00 90.81 98 THR A C 1
ATOM 801 O O . THR A 1 98 ? 7.460 -4.292 -11.334 1.00 90.81 98 THR A O 1
ATOM 804 N N . GLY A 1 99 ? 6.393 -4.616 -9.376 1.00 88.44 99 GLY A N 1
ATOM 805 C CA . GLY A 1 99 ? 7.348 -5.543 -8.771 1.00 88.44 99 GLY A CA 1
ATOM 806 C C . GLY A 1 99 ? 6.881 -6.998 -8.845 1.00 88.44 99 GLY A C 1
ATOM 807 O O . GLY A 1 99 ? 6.080 -7.352 -9.706 1.00 88.44 99 GLY A O 1
ATOM 808 N N . ASN A 1 100 ? 7.375 -7.834 -7.925 1.00 90.12 100 ASN A N 1
ATOM 809 C CA . ASN A 1 100 ? 7.029 -9.265 -7.856 1.00 90.12 100 ASN A CA 1
ATOM 810 C C . ASN A 1 100 ? 6.034 -9.613 -6.722 1.00 90.12 100 ASN A C 1
ATOM 812 O O . ASN A 1 100 ? 5.556 -10.734 -6.621 1.00 90.12 100 ASN A O 1
ATOM 816 N N . VAL A 1 101 ? 5.656 -8.658 -5.866 1.00 91.94 101 VAL A N 1
ATOM 817 C CA . VAL A 1 101 ? 4.797 -8.897 -4.683 1.00 91.94 101 VAL A CA 1
ATOM 818 C C . VAL A 1 101 ? 3.309 -9.027 -5.037 1.00 91.94 101 VAL A C 1
ATOM 820 O O . VAL A 1 101 ? 2.725 -8.062 -5.516 1.00 91.94 101 VAL A O 1
ATOM 823 N N . SER A 1 102 ? 2.664 -10.165 -4.794 1.00 92.31 102 SER A N 1
ATOM 824 C CA . SER A 1 102 ? 1.202 -10.295 -4.928 1.00 92.31 102 SER A CA 1
ATOM 825 C C . SER A 1 102 ? 0.473 -9.898 -3.637 1.00 92.31 102 SER A C 1
ATOM 827 O O . SER A 1 102 ? 0.977 -10.128 -2.537 1.00 92.31 102 SER A O 1
ATOM 829 N N . ILE A 1 103 ? -0.715 -9.290 -3.760 1.00 93.38 103 ILE A N 1
ATOM 830 C CA . ILE A 1 103 ? -1.582 -9.010 -2.606 1.00 93.38 103 ILE A CA 1
ATOM 831 C C . ILE A 1 103 ? -2.336 -10.292 -2.253 1.00 93.38 103 ILE A C 1
ATOM 833 O O . ILE A 1 103 ? -2.985 -10.889 -3.108 1.00 93.38 103 ILE A O 1
ATOM 837 N N . ARG A 1 104 ? -2.242 -10.713 -0.989 1.00 92.75 104 ARG A N 1
ATOM 838 C CA . ARG A 1 104 ? -2.931 -11.889 -0.447 1.00 92.75 104 ARG A CA 1
ATOM 839 C C . ARG A 1 104 ? -3.232 -11.706 1.037 1.00 92.75 104 ARG A C 1
ATOM 841 O O . ARG A 1 104 ? -2.506 -10.995 1.731 1.00 92.75 104 ARG A O 1
ATOM 848 N N . GLY A 1 105 ? -4.263 -12.387 1.528 1.00 93.88 105 GLY A N 1
ATOM 849 C CA . GLY A 1 105 ? -4.664 -12.344 2.933 1.00 93.88 105 GLY A CA 1
ATOM 850 C C . GLY A 1 105 ? -5.612 -11.188 3.258 1.00 93.88 105 GLY A C 1
ATOM 851 O O . GLY A 1 105 ? -6.480 -10.836 2.464 1.00 93.88 105 GLY A O 1
ATOM 852 N N . ARG A 1 106 ? -5.481 -10.629 4.465 1.00 94.44 106 ARG A N 1
ATOM 853 C CA . ARG A 1 106 ? -6.424 -9.644 5.016 1.00 94.44 106 ARG A CA 1
ATOM 854 C C . ARG A 1 106 ? -6.184 -8.251 4.423 1.00 94.44 106 ARG A C 1
ATOM 856 O O . ARG A 1 106 ? -5.074 -7.733 4.516 1.00 94.44 106 ARG A O 1
ATOM 863 N N . ILE A 1 107 ? -7.236 -7.617 3.901 1.00 94.69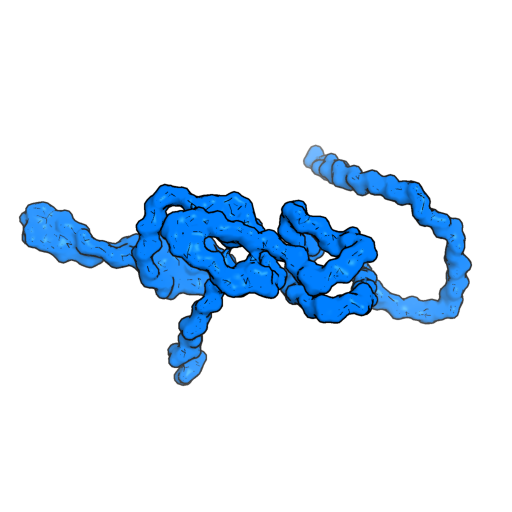 107 ILE A N 1
ATOM 864 C CA . ILE A 1 107 ? -7.222 -6.196 3.519 1.00 94.69 107 ILE A CA 1
ATOM 865 C C . ILE A 1 107 ? -7.612 -5.369 4.743 1.00 94.69 107 ILE A C 1
ATOM 867 O O . ILE A 1 107 ? -8.668 -5.582 5.336 1.00 94.69 107 ILE A O 1
ATOM 871 N N . LEU A 1 108 ? -6.748 -4.435 5.137 1.00 93.62 108 LEU A N 1
ATOM 872 C CA . LEU A 1 108 ? -6.950 -3.594 6.313 1.00 93.62 108 LEU A CA 1
ATOM 873 C C . LEU A 1 108 ? -7.047 -2.124 5.906 1.00 93.62 108 LEU A C 1
ATOM 875 O O . LEU A 1 108 ? -6.273 -1.651 5.078 1.00 93.62 108 LEU A O 1
ATOM 879 N N . THR A 1 109 ? -7.958 -1.398 6.545 1.00 93.25 109 THR A N 1
ATOM 880 C CA . THR A 1 109 ? -8.109 0.057 6.424 1.00 93.25 109 THR A CA 1
ATOM 881 C C . THR A 1 109 ? -7.594 0.744 7.686 1.00 93.25 109 THR A C 1
ATOM 883 O O . THR A 1 109 ? -7.694 0.199 8.789 1.00 93.25 109 THR A O 1
ATOM 886 N N . GLY A 1 110 ? -7.017 1.932 7.542 1.00 92.88 110 GLY A N 1
ATOM 887 C CA . GLY A 1 110 ? -6.535 2.726 8.667 1.00 92.88 110 GLY A CA 1
ATOM 888 C C . GLY A 1 110 ? -6.035 4.095 8.226 1.00 92.88 110 GLY A C 1
ATOM 889 O O . GLY A 1 110 ? -5.915 4.365 7.031 1.00 92.88 110 GLY A O 1
ATOM 890 N N . VAL A 1 111 ? -5.740 4.949 9.202 1.00 93.44 111 VAL A N 1
ATOM 891 C CA . VAL A 1 111 ? -5.291 6.327 8.971 1.00 93.44 111 VAL A CA 1
ATOM 892 C C . VAL A 1 111 ? -3.768 6.369 8.941 1.00 93.44 111 VAL A C 1
ATOM 894 O O . VAL A 1 111 ? -3.104 5.721 9.752 1.00 93.44 111 VAL A O 1
ATOM 897 N N . VAL A 1 112 ? -3.188 7.131 8.015 1.00 93.00 112 VAL A N 1
ATOM 898 C CA . VAL A 1 112 ? -1.730 7.285 7.953 1.00 93.00 112 VAL A CA 1
ATOM 899 C C . VAL A 1 112 ? -1.266 8.246 9.044 1.00 93.00 112 VAL A C 1
ATOM 901 O O . VAL A 1 112 ? -1.690 9.395 9.076 1.00 93.00 112 VAL A O 1
ATOM 904 N N . GLN A 1 113 ? -0.382 7.785 9.930 1.00 91.25 113 GLN A N 1
ATOM 905 C CA . GLN A 1 113 ? 0.100 8.583 11.059 1.00 91.25 113 GLN A CA 1
ATOM 906 C C . GLN A 1 113 ? 1.452 9.246 10.777 1.00 91.25 113 GLN A C 1
ATOM 908 O O . GLN A 1 113 ? 1.662 10.407 11.116 1.00 91.25 113 GLN A O 1
ATOM 913 N N . LYS A 1 114 ? 2.408 8.501 10.207 1.00 89.50 114 LYS A N 1
ATOM 914 C CA . LYS A 1 114 ? 3.779 8.981 9.963 1.00 89.50 114 LYS A CA 1
ATOM 915 C C . LYS A 1 114 ? 4.283 8.500 8.605 1.00 89.50 114 LYS A C 1
ATOM 917 O O . LYS A 1 114 ? 4.123 7.330 8.264 1.00 89.50 114 LYS A O 1
ATOM 922 N N . MET A 1 115 ? 4.965 9.396 7.887 1.00 88.31 115 MET A N 1
ATOM 923 C CA . MET A 1 115 ? 5.597 9.136 6.581 1.00 88.31 115 MET A CA 1
ATOM 924 C C . MET A 1 115 ? 7.098 9.480 6.564 1.00 88.31 115 MET A C 1
ATOM 926 O O . MET A 1 115 ? 7.664 9.787 5.523 1.00 88.31 115 MET A O 1
ATOM 930 N N . LYS A 1 116 ? 7.764 9.469 7.725 1.00 88.12 116 LYS A N 1
ATOM 931 C CA . LYS A 1 116 ? 9.174 9.894 7.830 1.00 88.12 116 LYS A CA 1
ATOM 932 C C . LYS A 1 116 ? 10.155 8.930 7.150 1.00 88.12 116 LYS A C 1
ATOM 934 O O . LYS A 1 116 ? 11.277 9.314 6.843 1.00 88.12 116 LYS A O 1
ATOM 939 N N . MET A 1 117 ? 9.752 7.679 6.943 1.00 91.12 117 MET A N 1
ATOM 940 C CA . MET A 1 117 ? 10.596 6.646 6.348 1.00 91.12 117 MET A CA 1
ATOM 941 C C . MET A 1 117 ? 10.465 6.639 4.825 1.00 91.12 117 MET A C 1
ATOM 943 O O . MET A 1 117 ? 9.393 6.879 4.271 1.00 91.12 117 MET A O 1
ATOM 947 N N . GLN A 1 118 ? 11.549 6.306 4.127 1.00 87.88 118 GLN A N 1
ATOM 948 C CA . GLN A 1 118 ? 11.510 6.175 2.673 1.00 87.88 118 GLN A CA 1
ATOM 949 C C . GLN A 1 118 ? 10.665 4.959 2.258 1.00 87.88 118 GLN A C 1
ATOM 951 O O . GLN A 1 118 ? 10.917 3.837 2.696 1.00 87.88 118 GLN A O 1
ATOM 956 N N . ARG A 1 119 ? 9.676 5.184 1.379 1.00 89.31 119 ARG A N 1
ATOM 957 C CA . ARG A 1 119 ? 8.824 4.146 0.751 1.00 89.31 119 ARG A CA 1
ATOM 958 C C . ARG A 1 119 ? 8.070 3.237 1.742 1.00 89.31 119 ARG A C 1
ATOM 960 O O . ARG A 1 119 ? 7.645 2.152 1.374 1.00 89.31 119 ARG A O 1
ATOM 967 N N . THR A 1 120 ? 7.902 3.652 2.997 1.00 92.75 120 THR A N 1
ATOM 968 C CA . THR A 1 120 ? 7.157 2.915 4.034 1.00 92.75 120 THR A CA 1
ATOM 969 C C . THR A 1 120 ? 6.406 3.914 4.903 1.00 92.75 120 THR A C 1
ATOM 971 O O . THR A 1 120 ? 6.955 4.949 5.277 1.00 92.75 120 THR A O 1
ATOM 974 N N . ILE A 1 121 ? 5.162 3.600 5.244 1.00 94.25 121 ILE A N 1
ATOM 975 C CA . ILE A 1 121 ? 4.305 4.424 6.096 1.00 94.25 121 ILE A CA 1
ATOM 976 C C . ILE A 1 121 ? 3.878 3.652 7.338 1.00 94.25 121 ILE A C 1
ATOM 978 O O . ILE A 1 121 ? 3.806 2.425 7.325 1.00 94.25 121 ILE A O 1
ATOM 982 N N . VAL A 1 122 ? 3.575 4.376 8.413 1.00 94.38 122 VAL A N 1
ATOM 983 C CA . VAL A 1 122 ? 2.954 3.791 9.606 1.00 94.38 122 VAL A CA 1
ATOM 984 C C . VAL A 1 122 ? 1.474 4.141 9.600 1.00 94.38 122 VAL A C 1
ATOM 986 O O . VAL A 1 122 ? 1.109 5.320 9.634 1.00 94.38 122 VAL A O 1
ATOM 989 N N . ILE A 1 123 ? 0.635 3.110 9.552 1.00 95.38 123 ILE A N 1
ATOM 990 C CA . ILE A 1 123 ? -0.820 3.210 9.618 1.00 95.38 123 ILE A CA 1
ATOM 991 C C . ILE A 1 123 ? -1.262 2.937 11.053 1.00 95.38 123 ILE A C 1
ATOM 993 O O . ILE A 1 123 ? -0.796 1.988 11.689 1.00 95.38 123 ILE A O 1
ATOM 997 N N . ARG A 1 124 ? -2.188 3.755 11.543 1.00 95.50 124 ARG A N 1
ATOM 998 C CA . ARG A 1 124 ? -2.860 3.588 12.826 1.00 95.50 124 ARG A CA 1
ATOM 999 C C . ARG A 1 124 ? -4.274 3.059 12.602 1.00 95.50 124 ARG A C 1
ATOM 1001 O O . ARG A 1 124 ? -5.002 3.542 11.733 1.00 95.50 124 ARG A O 1
ATOM 1008 N N . ARG A 1 125 ? -4.657 2.058 13.394 1.00 96.00 125 ARG A N 1
ATOM 1009 C CA . ARG A 1 125 ? -6.026 1.531 13.455 1.00 96.00 125 ARG A CA 1
ATOM 1010 C C . ARG A 1 125 ? -6.551 1.674 14.868 1.00 96.00 125 ARG A C 1
ATOM 1012 O O . ARG A 1 125 ? -6.031 1.031 15.781 1.00 96.00 125 ARG A O 1
ATOM 1019 N N . ASP A 1 126 ? -7.564 2.510 15.022 1.00 95.50 126 ASP A N 1
ATOM 1020 C CA . ASP A 1 126 ? -8.306 2.653 16.265 1.00 95.50 126 ASP A CA 1
ATOM 1021 C C . ASP A 1 126 ? -9.435 1.614 16.293 1.00 95.50 126 ASP A C 1
ATOM 1023 O O . ASP A 1 126 ? -10.104 1.373 15.288 1.00 95.50 126 ASP A O 1
ATOM 1027 N N . TYR A 1 127 ? -9.610 0.951 17.433 1.00 96.25 127 TYR A N 1
ATOM 1028 C CA . TYR A 1 127 ? -10.691 -0.001 17.668 1.00 96.25 127 TYR A CA 1
ATOM 1029 C C . TYR A 1 127 ? -11.156 0.094 19.118 1.00 96.25 127 TYR A C 1
ATOM 1031 O O . TYR A 1 127 ? -10.407 0.481 20.019 1.00 96.25 127 TYR A O 1
ATOM 1039 N N . LEU A 1 128 ? -12.415 -0.259 19.333 1.00 97.44 128 LEU A N 1
ATOM 1040 C CA . LEU A 1 128 ? -13.018 -0.305 20.653 1.00 97.44 128 LEU A CA 1
ATOM 1041 C C . LEU A 1 128 ? -12.865 -1.718 21.211 1.00 97.44 128 LEU A C 1
ATOM 1043 O O . LEU A 1 128 ? -13.295 -2.685 20.586 1.00 97.44 128 LEU A O 1
ATOM 1047 N N . HIS A 1 129 ? -12.224 -1.841 22.368 1.00 97.62 129 HIS A N 1
ATOM 1048 C CA . HIS A 1 129 ? -12.087 -3.108 23.075 1.00 97.62 129 HIS A CA 1
ATOM 1049 C C . HIS A 1 129 ? -13.165 -3.202 24.157 1.00 97.62 129 HIS A C 1
ATOM 1051 O O . HIS A 1 129 ? -13.371 -2.255 24.911 1.00 97.62 129 HIS A O 1
ATOM 1057 N N . TYR A 1 130 ? -13.881 -4.321 24.214 1.00 97.06 130 TYR A N 1
ATOM 1058 C CA . TYR A 1 130 ? -14.972 -4.519 25.164 1.00 97.06 130 TYR A CA 1
ATOM 1059 C C . TYR A 1 130 ? -14.455 -5.109 26.480 1.00 97.06 130 TYR A C 1
ATOM 1061 O O . TYR A 1 130 ? -13.802 -6.153 26.477 1.00 97.06 130 TYR A O 1
ATOM 1069 N N . ILE A 1 131 ? -14.770 -4.470 27.610 1.00 97.69 131 ILE A N 1
ATOM 1070 C CA . ILE A 1 131 ? -14.411 -4.959 28.944 1.00 97.69 131 ILE A CA 1
ATOM 1071 C C . ILE A 1 131 ? -15.640 -5.599 29.590 1.00 97.69 131 ILE A C 1
ATOM 1073 O O . ILE A 1 131 ? -16.523 -4.907 30.100 1.00 97.69 131 ILE A O 1
ATOM 1077 N N . ARG A 1 132 ? -15.656 -6.936 29.631 1.00 97.50 132 ARG A N 1
ATOM 1078 C CA . ARG A 1 132 ? -16.793 -7.735 30.123 1.00 97.50 132 ARG A CA 1
ATOM 1079 C C . ARG A 1 132 ? -17.165 -7.464 31.586 1.00 97.50 132 ARG A C 1
ATOM 1081 O O . ARG A 1 132 ? -18.328 -7.556 31.935 1.00 97.50 132 ARG A O 1
ATOM 1088 N N . LYS A 1 133 ? -16.201 -7.098 32.441 1.00 98.00 133 LYS A N 1
ATOM 1089 C CA . LYS A 1 133 ? -16.464 -6.790 33.862 1.00 98.00 133 LYS A CA 1
ATOM 1090 C C . LYS A 1 133 ? -17.329 -5.538 34.050 1.00 98.00 133 LYS A C 1
ATOM 1092 O O . LYS A 1 133 ? -18.124 -5.485 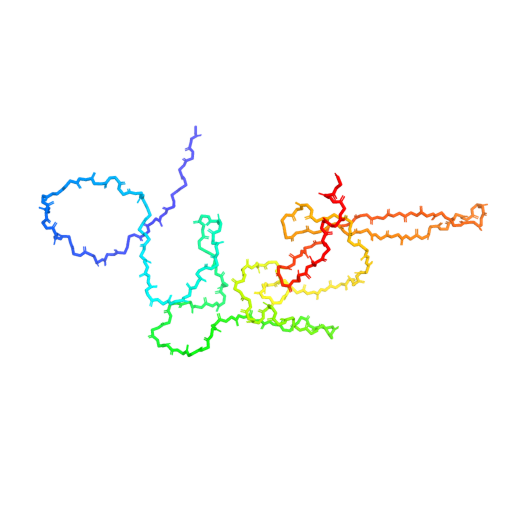34.976 1.00 98.00 133 LYS A O 1
ATOM 1097 N N . TYR A 1 134 ? -17.145 -4.530 33.196 1.00 97.75 134 TYR A N 1
ATOM 1098 C CA . TYR A 1 134 ? -17.785 -3.219 33.348 1.00 97.75 134 TYR A CA 1
ATOM 1099 C C . TYR A 1 134 ? -18.846 -2.941 32.279 1.00 97.75 134 TYR A C 1
ATOM 1101 O O . TYR A 1 134 ? -19.404 -1.848 32.269 1.00 97.75 134 TYR A O 1
ATOM 1109 N N . ASN A 1 135 ? -19.093 -3.887 31.364 1.00 95.81 135 ASN A N 1
ATOM 1110 C CA . ASN A 1 135 ? -19.978 -3.734 30.205 1.00 95.81 135 ASN A CA 1
ATOM 1111 C C . ASN A 1 135 ? -19.739 -2.427 29.418 1.00 95.81 135 ASN A C 1
ATOM 1113 O O . ASN A 1 135 ? -20.672 -1.804 28.920 1.00 95.81 135 ASN A O 1
ATOM 1117 N N . ARG A 1 136 ? -18.475 -1.995 29.309 1.00 98.25 136 ARG A N 1
ATOM 1118 C CA . ARG A 1 136 ? -18.058 -0.745 28.648 1.00 98.25 136 ARG A CA 1
ATOM 1119 C C . ARG A 1 136 ? -16.973 -1.009 27.609 1.00 98.25 136 ARG A C 1
ATOM 1121 O O . ARG A 1 136 ? -16.251 -2.004 27.688 1.00 98.25 136 ARG A O 1
ATOM 1128 N N . PHE A 1 137 ? -16.838 -0.089 26.657 1.00 98.00 137 PHE A N 1
ATOM 1129 C CA . PHE A 1 137 ? -15.776 -0.112 25.654 1.00 98.00 137 PHE A CA 1
ATOM 1130 C C . PHE A 1 137 ? -14.653 0.866 26.009 1.00 98.00 137 PHE A C 1
ATOM 1132 O O . PHE A 1 137 ? -14.911 1.994 26.421 1.00 98.00 137 PHE A O 1
ATOM 1139 N N . GLU A 1 138 ? -13.408 0.461 25.779 1.00 97.38 138 GLU A N 1
ATOM 1140 C CA . GLU A 1 138 ? -12.229 1.326 25.859 1.00 97.38 138 GLU A CA 1
ATOM 1141 C C . GLU A 1 138 ? -11.635 1.561 24.463 1.00 97.38 138 GLU A C 1
ATOM 1143 O O . GLU A 1 138 ? -11.626 0.673 23.605 1.00 97.38 138 GLU A O 1
ATOM 1148 N N . LYS A 1 139 ? -11.113 2.766 24.219 1.00 97.31 139 LYS A N 1
ATOM 1149 C CA . LYS A 1 139 ? -10.437 3.092 22.958 1.00 97.31 139 LYS A CA 1
ATOM 1150 C C . LYS A 1 139 ? -9.012 2.549 22.989 1.00 97.31 139 LYS A C 1
ATOM 1152 O O . LYS A 1 139 ? -8.201 2.979 23.804 1.00 97.31 139 LYS A O 1
ATOM 1157 N N . ARG A 1 140 ? -8.685 1.650 22.061 1.00 97.50 140 ARG A N 1
ATOM 1158 C CA . ARG A 1 140 ? -7.322 1.158 21.831 1.00 97.50 140 ARG A CA 1
ATOM 1159 C C . ARG A 1 140 ? -6.888 1.460 20.407 1.00 97.50 140 ARG A C 1
ATOM 1161 O O . ARG A 1 140 ? -7.703 1.664 19.512 1.00 97.50 140 ARG A O 1
ATOM 1168 N N . HIS A 1 141 ? -5.581 1.460 20.189 1.00 96.62 141 HIS A N 1
ATOM 1169 C CA . HIS A 1 141 ? -5.020 1.603 18.856 1.00 96.62 141 HIS A CA 1
ATOM 1170 C C . HIS A 1 141 ? -3.859 0.642 18.643 1.00 96.62 141 HIS A C 1
ATOM 1172 O O . HIS A 1 141 ? -3.206 0.203 19.590 1.00 96.62 141 HIS A O 1
ATOM 1178 N N . ARG A 1 142 ? -3.617 0.291 17.381 1.00 96.38 142 ARG A N 1
ATOM 1179 C CA . ARG A 1 142 ? -2.432 -0.458 16.954 1.00 96.38 142 ARG A CA 1
ATOM 1180 C C . ARG A 1 142 ? -1.793 0.241 15.766 1.00 96.38 142 ARG A C 1
ATOM 1182 O O . ARG A 1 142 ? -2.491 0.673 14.846 1.00 96.38 142 ARG A O 1
ATOM 1189 N N . ASN A 1 143 ? -0.467 0.304 15.792 1.00 95.44 143 ASN A N 1
ATOM 1190 C CA . ASN A 1 143 ? 0.341 0.865 14.719 1.00 95.44 143 ASN A CA 1
ATOM 1191 C C . ASN A 1 143 ? 0.960 -0.270 13.911 1.00 95.44 143 ASN A C 1
ATOM 1193 O O . ASN A 1 143 ? 1.455 -1.243 14.477 1.00 95.44 143 ASN A O 1
ATOM 1197 N N . MET A 1 144 ? 0.927 -0.143 12.591 1.00 94.06 144 MET A N 1
ATOM 1198 C CA . MET A 1 144 ? 1.478 -1.130 11.667 1.00 94.06 144 MET A CA 1
ATOM 1199 C C . MET A 1 144 ? 2.282 -0.424 10.584 1.00 94.06 144 MET A C 1
ATOM 1201 O O . MET A 1 144 ? 1.852 0.602 10.056 1.00 94.06 144 MET A O 1
ATOM 1205 N N . SER A 1 145 ? 3.445 -0.973 10.244 1.00 94.88 145 SER A N 1
ATOM 1206 C CA . SER A 1 145 ? 4.237 -0.515 9.107 1.00 94.88 145 SER A CA 1
ATOM 1207 C C . SER A 1 145 ? 3.719 -1.151 7.818 1.00 94.88 145 SER A C 1
ATOM 1209 O O . SER A 1 145 ? 3.470 -2.353 7.748 1.00 94.88 145 SER A O 1
ATOM 1211 N N . VAL A 1 146 ? 3.541 -0.330 6.787 1.00 94.06 146 VAL A N 1
ATOM 1212 C CA . VAL A 1 146 ? 3.038 -0.749 5.479 1.00 94.06 146 VAL A CA 1
ATOM 1213 C C . VAL A 1 146 ? 3.919 -0.161 4.388 1.00 94.06 146 VAL A C 1
ATOM 1215 O O . VAL A 1 146 ? 4.307 1.008 4.439 1.00 94.06 146 VAL A O 1
ATOM 1218 N N . HIS A 1 147 ? 4.250 -0.983 3.392 1.00 93.50 147 HIS A N 1
ATOM 1219 C CA . HIS A 1 147 ? 5.038 -0.549 2.243 1.00 93.50 147 HIS A CA 1
ATOM 1220 C C . HIS A 1 147 ? 4.243 0.440 1.394 1.00 93.50 147 HIS A C 1
ATOM 1222 O O . HIS A 1 147 ? 3.102 0.172 1.017 1.00 93.50 147 HIS A O 1
ATOM 1228 N N . LEU A 1 148 ? 4.872 1.561 1.055 1.00 92.12 148 LEU A N 1
ATOM 1229 C CA . LEU A 1 148 ? 4.289 2.584 0.206 1.00 92.12 148 LEU A CA 1
ATOM 1230 C C . LEU A 1 148 ? 4.993 2.574 -1.146 1.00 92.12 148 LEU A C 1
ATOM 1232 O O . LEU A 1 148 ? 6.122 3.052 -1.284 1.00 92.12 148 LEU A O 1
ATOM 1236 N N . SER A 1 149 ? 4.302 2.059 -2.161 1.00 90.19 149 SER A N 1
ATOM 1237 C CA . SER A 1 149 ? 4.792 2.179 -3.529 1.00 90.19 149 SER A CA 1
ATOM 1238 C C . SER A 1 149 ? 4.815 3.658 -3.943 1.00 90.19 149 SER A C 1
ATOM 1240 O O . SER A 1 149 ? 3.826 4.357 -3.713 1.00 90.19 149 SER A O 1
ATOM 1242 N N . PRO A 1 150 ? 5.875 4.140 -4.620 1.00 88.69 150 PRO A N 1
ATOM 1243 C CA . PRO A 1 150 ? 5.993 5.532 -5.087 1.00 88.69 150 PRO A CA 1
ATOM 1244 C C . PRO A 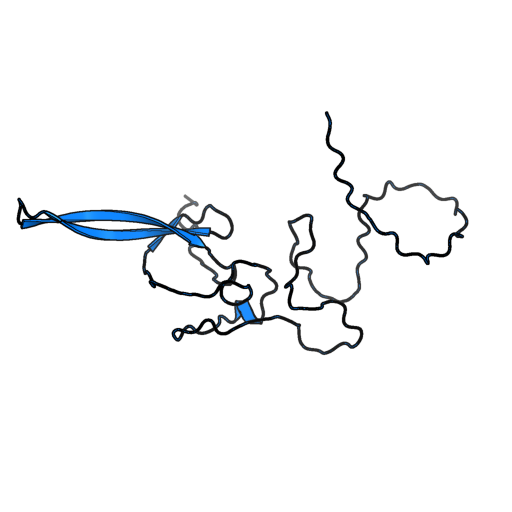1 150 ? 4.982 5.910 -6.188 1.00 88.69 150 PRO A C 1
ATOM 1246 O O . PRO A 1 150 ? 5.047 6.995 -6.753 1.00 88.69 150 PRO A O 1
ATOM 1249 N N . CYS A 1 151 ? 4.064 4.999 -6.498 1.00 86.81 151 CYS A N 1
ATOM 1250 C CA . CYS A 1 151 ? 2.924 5.164 -7.382 1.00 86.81 151 CYS A CA 1
ATOM 1251 C C . CYS A 1 151 ? 1.712 5.861 -6.756 1.00 86.81 151 CYS A C 1
ATOM 1253 O O . CYS A 1 151 ? 0.694 6.067 -7.414 1.00 86.81 151 CYS A O 1
ATOM 1255 N N . PHE A 1 152 ? 1.752 6.058 -5.447 1.00 85.62 152 PHE A N 1
ATOM 1256 C CA . PHE A 1 152 ? 0.704 6.752 -4.735 1.00 85.62 152 PHE A CA 1
ATOM 1257 C C . PHE A 1 152 ? 1.292 8.074 -4.265 1.00 85.62 152 PHE A C 1
ATOM 1259 O O . PHE A 1 152 ? 2.128 8.110 -3.358 1.00 85.62 152 PHE A O 1
ATOM 1266 N N . ARG A 1 153 ? 0.895 9.168 -4.920 1.00 72.81 153 ARG A N 1
ATOM 1267 C CA . ARG A 1 153 ? 1.187 10.518 -4.437 1.00 72.81 153 ARG A CA 1
ATOM 1268 C C . ARG A 1 153 ? 0.255 10.849 -3.282 1.00 72.81 153 ARG A C 1
ATOM 1270 O O . ARG A 1 153 ? -0.961 10.810 -3.435 1.00 72.81 153 ARG A O 1
ATOM 1277 N N . TYR A 1 154 ? 0.831 11.244 -2.156 1.00 60.34 154 TYR A N 1
ATOM 1278 C CA . TYR A 1 154 ? 0.085 11.800 -1.034 1.00 60.34 154 TYR A CA 1
ATOM 1279 C C . TYR A 1 154 ? 0.475 13.266 -0.887 1.00 60.34 154 TYR A C 1
ATOM 1281 O O . TYR A 1 154 ? 1.574 13.583 -0.442 1.00 60.34 154 TYR A O 1
ATOM 1289 N N . TRP A 1 155 ? -0.429 14.161 -1.279 1.00 45.84 155 TRP A N 1
ATOM 1290 C CA . TRP A 1 155 ? -0.320 15.601 -1.039 1.00 45.84 155 TRP A CA 1
ATOM 1291 C C . TRP A 1 155 ? -0.903 15.962 0.331 1.00 45.84 155 TRP A C 1
ATOM 1293 O O . TRP A 1 155 ? -1.722 16.868 0.450 1.00 45.84 155 TRP A O 1
ATOM 1303 N N . PHE A 1 156 ? -0.494 15.264 1.393 1.00 42.78 156 PHE A N 1
ATOM 1304 C CA . PHE A 1 156 ? -0.680 15.833 2.726 1.00 42.78 156 PHE A CA 1
ATOM 1305 C C . PHE A 1 156 ? 0.467 16.802 2.960 1.00 42.78 156 PHE A C 1
ATOM 1307 O O . PHE A 1 156 ? 1.545 16.448 3.436 1.00 42.78 156 PHE A O 1
ATOM 1314 N N . TYR A 1 157 ? 0.226 18.023 2.488 1.00 41.69 157 TYR A N 1
ATOM 1315 C CA . TYR A 1 157 ? 1.055 19.181 2.732 1.00 41.69 157 TYR A CA 1
ATOM 1316 C C . TYR A 1 157 ? 1.444 19.230 4.209 1.00 41.69 157 TYR A C 1
ATOM 1318 O O . TYR A 1 157 ? 0.600 19.130 5.101 1.00 41.69 157 TYR A O 1
ATOM 1326 N N . ASN A 1 158 ? 2.728 19.493 4.435 1.00 39.75 158 ASN A N 1
ATOM 1327 C CA . ASN A 1 158 ? 3.250 20.209 5.592 1.00 39.75 158 ASN A CA 1
ATOM 1328 C C . ASN A 1 158 ? 2.595 21.607 5.706 1.00 39.75 158 ASN A C 1
ATOM 1330 O O . ASN A 1 158 ? 3.293 22.612 5.769 1.00 39.75 158 ASN A O 1
ATOM 1334 N N . LEU A 1 159 ? 1.261 21.706 5.721 1.00 36.88 159 LEU A N 1
ATOM 1335 C CA . LEU A 1 159 ? 0.541 22.962 5.934 1.00 36.88 159 LEU A CA 1
ATOM 1336 C C . LEU A 1 159 ? 0.546 23.381 7.416 1.00 36.88 159 LEU A C 1
ATOM 1338 O O . LEU A 1 159 ? -0.129 24.328 7.791 1.00 36.88 159 LEU A O 1
ATOM 1342 N N . PHE A 1 160 ? 1.295 22.668 8.264 1.00 38.38 160 PHE A N 1
ATOM 1343 C CA . PHE A 1 160 ? 1.395 22.929 9.701 1.00 38.38 160 PHE A CA 1
ATOM 1344 C C . PHE A 1 160 ? 2.825 23.221 10.188 1.00 38.38 160 PHE A C 1
ATOM 1346 O O . PHE A 1 160 ? 3.035 23.371 11.384 1.00 38.38 160 PHE A O 1
ATOM 1353 N N . TYR A 1 161 ? 3.810 23.320 9.285 1.00 35.88 161 TYR A N 1
ATOM 1354 C CA . TYR A 1 161 ? 5.208 23.655 9.623 1.00 35.88 161 TYR A CA 1
ATOM 1355 C C . TYR A 1 161 ? 5.676 24.959 8.960 1.00 35.88 161 TYR A C 1
ATOM 1357 O O . TYR A 1 161 ? 6.806 25.086 8.491 1.00 35.88 161 TYR A O 1
ATOM 1365 N N . ARG A 1 162 ? 4.779 25.944 8.905 1.00 35.81 162 ARG A N 1
ATOM 1366 C CA . ARG A 1 162 ? 5.130 27.342 8.654 1.00 35.81 162 ARG A CA 1
ATOM 1367 C C . ARG A 1 162 ? 4.212 28.224 9.501 1.00 35.81 162 ARG A C 1
ATOM 1369 O O . ARG A 1 162 ? 3.196 28.718 9.025 1.00 35.81 162 ARG A O 1
ATOM 1376 N N . LYS A 1 163 ? 4.546 28.327 10.782 1.00 37.97 163 LYS A N 1
ATOM 1377 C CA . LYS A 1 163 ? 4.189 29.454 11.637 1.00 37.97 163 LYS A CA 1
ATOM 1378 C C . LYS A 1 163 ? 5.477 29.916 12.296 1.00 37.97 163 LYS A C 1
ATOM 1380 O O . LYS A 1 163 ? 6.293 29.016 12.601 1.00 37.97 163 LYS A O 1
#

Radius of gyration: 25.32 Å; Cα contacts (8 Å, |Δi|>4): 146; chains: 1; bounding box: 70×45×67 Å

Organism: NCBI:txid1586634

InterPro domains:
  IPR000266 Small ribosomal subunit protein uS17 [PF00366] (110-152)
  IPR000266 Small ribosomal subunit protein uS17 [PTHR10744] (66-153)
  IPR012340 Nucleic acid-binding, OB-fold [SSF50249] (104-152)
  IPR032440 Small ribosomal subunit protein uS17, N-terminal [PF16205] (4-46)
  IPR032440 Small ribosomal subunit protein uS17, N-terminal [PF16205] (47-108)

Solvent-accessible surface area (backbone atoms only — not comparable to full-atom values): 11696 Å² total; per-residue (Å²): 142,79,90,80,83,82,78,78,74,79,77,81,92,83,76,88,90,79,76,85,87,79,90,72,86,82,73,87,68,70,99,63,87,82,73,82,66,92,58,93,67,79,69,65,85,71,86,57,96,63,92,83,74,60,88,92,58,82,82,89,64,91,72,88,66,95,68,83,91,66,66,61,47,82,61,54,96,85,54,78,75,52,67,47,52,64,74,48,82,80,83,51,67,76,20,55,44,57,34,79,39,79,77,77,85,85,89,82,82,64,48,80,73,46,68,91,49,87,58,34,33,33,32,37,37,78,46,76,46,77,40,81,92,74,78,44,73,44,89,45,72,50,79,43,80,42,81,40,49,90,56,62,86,76,87,77,68,75,81,81,78,79,128

Sequence (163 aa):
MADQNERSFQRQPTIFLNRKKGVGPKRRKSLRYHREVGLGFKTPRETEKAFQKQPTIFVNRKSGGKKKLRLSRNVGLGFKTPREAIEGSYIDKKCPFTGNVSIRGRILTGVVQKMKMQRTIVIRRDYLHYIRKYNRFEKRHRNMSVHLSPCFRYWFYNLFYRK

Mean predicted aligned error: 15.48 Å

Foldseek 3Di:
DDDDDPPDPPDDDDDDPDDDDDDDDDDPDDPDDPPPPVPPDPQDPCPDPDDADQPPDDPPDPDDDPDDDAAFDDQDPPDDDFPCNRPPPDGDQCDSTRHDDHDDDDDDDFDFDDDPDPQKTKGKDWDWDADPVVRDTDIDMDIDIDGHDPSDDDPPDPPPPDD

Secondary structure (DSSP, 8-state):
------------------------------S------SS--------SSSPP--TT-----SS--SS--------STTPPPPHHHHH-----SS-TTTSSPPP-S-----EEEE--STTEEEEEEEEEEEETTTTEEEEEEEEEEEE--TTS------TTS--